Protein AF-A0A4P9Y4U2-F1 (afdb_monomer_lite)

Organism: NCBI:txid1907219

Sequence (88 aa):
SPNLEFGNGILRIRFDQRDSFPTFGHRYHFALEDAIDDCPEYLVHFPTLTSMALEYGLRLLYVQPFPNVYGELKMAPPFRDLLYRMRV

Secondary structure (DSSP, 8-state):
----EEE-SSEEEEES-SS---SS--EEEEEETTTEEEEEEE---HHHHHHHHHHTT--------HHHHHHHHTTSHHHHHHHHHHT-

InterPro domains:
  IPR004971 mRNA (guanine-N(7))-methyltransferase domain [PF03291] (4-87)
  IPR004971 mRNA (guanine-N(7))-methyltransferase domain [PS51562] (1-88)
  IPR029063 S-adenosyl-L-methionine-dependent methyltransferase superfamily [G3DSA:3.40.50.150] (1-88)
  IPR039753 mRNA cap guanine-N7 methyltransferase [PTHR12189] (5-87)

Foldseek 3Di:
DPQQWDDDPFWIKGWPDDPDDDQWDRWIWIDGPPPRHTDIDIDHPVVVVQVVVVVVVDHDPDDDDPVVVCVVQCPDVVSVVVCVVVVD

Structure (mmCIF, N/CA/C/O backbone):
data_AF-A0A4P9Y4U2-F1
#
_entry.id   AF-A0A4P9Y4U2-F1
#
loop_
_atom_site.group_PDB
_atom_site.id
_atom_site.type_symbol
_atom_site.label_atom_id
_atom_site.label_alt_id
_atom_site.label_comp_id
_atom_site.label_asym_id
_atom_site.label_entity_id
_atom_site.label_seq_id
_atom_site.pdbx_PDB_ins_code
_atom_site.Cartn_x
_atom_site.Cartn_y
_atom_site.Cartn_z
_atom_site.occupancy
_atom_site.B_iso_or_equiv
_atom_site.auth_seq_id
_atom_site.auth_comp_id
_atom_site.auth_asym_id
_atom_site.auth_atom_id
_atom_site.pdbx_PDB_model_num
ATOM 1 N N . SER A 1 1 ? -19.737 15.859 11.845 1.00 45.09 1 SER A N 1
ATOM 2 C CA . SER A 1 1 ? -18.904 14.650 11.995 1.00 45.09 1 SER A CA 1
ATOM 3 C C . SER A 1 1 ? -17.488 14.988 11.575 1.00 45.09 1 SER A C 1
ATOM 5 O O . SER A 1 1 ? -17.367 15.740 10.611 1.00 45.09 1 SER A O 1
ATOM 7 N N . PRO A 1 2 ? -16.429 14.548 12.276 1.00 62.34 2 PRO A N 1
ATOM 8 C CA . PRO A 1 2 ? -15.073 14.757 11.779 1.00 62.34 2 PRO A CA 1
ATOM 9 C C . PRO A 1 2 ? -14.964 14.127 10.387 1.00 62.34 2 PRO A C 1
ATOM 11 O O . PRO A 1 2 ? -15.487 13.038 10.162 1.00 62.34 2 PRO A O 1
ATOM 14 N N . ASN A 1 3 ? -14.359 14.845 9.442 1.00 84.44 3 ASN A N 1
ATOM 15 C CA . ASN A 1 3 ? -14.146 14.322 8.102 1.00 84.44 3 ASN A CA 1
ATOM 16 C C . ASN A 1 3 ? -13.088 13.207 8.188 1.00 84.44 3 ASN A C 1
ATOM 18 O O . ASN A 1 3 ? -11.925 13.496 8.470 1.00 84.44 3 ASN A O 1
ATOM 22 N N . LEU A 1 4 ? -13.518 11.948 8.060 1.00 95.06 4 LEU A N 1
ATOM 23 C CA . LEU A 1 4 ? -12.667 10.746 8.085 1.00 95.06 4 LEU A CA 1
ATOM 24 C C . LEU A 1 4 ? -12.251 10.303 6.677 1.00 95.06 4 LEU A C 1
ATOM 26 O O . LEU A 1 4 ? -11.625 9.256 6.515 1.00 95.06 4 LEU A O 1
ATOM 30 N N . GLU A 1 5 ? -12.624 11.084 5.667 1.00 96.31 5 GLU A N 1
ATOM 31 C CA . GLU A 1 5 ? -12.401 10.787 4.263 1.00 96.31 5 GLU A CA 1
ATOM 32 C C . GLU A 1 5 ? -11.475 11.823 3.623 1.00 96.31 5 GLU A C 1
ATOM 34 O O . GLU A 1 5 ? -11.573 13.026 3.886 1.00 96.31 5 GLU A O 1
ATOM 39 N N . PHE A 1 6 ? -10.574 11.348 2.768 1.00 96.88 6 PHE A N 1
ATOM 40 C CA . PHE A 1 6 ? -9.743 12.175 1.903 1.00 96.88 6 PHE A CA 1
ATOM 41 C C . PHE A 1 6 ? -9.515 11.486 0.556 1.00 96.88 6 PHE A C 1
ATOM 43 O O . PHE A 1 6 ? -9.634 10.268 0.428 1.00 96.88 6 PHE A O 1
ATOM 50 N N . GLY A 1 7 ? -9.190 12.271 -0.470 1.00 96.00 7 GLY A N 1
ATOM 51 C CA . GLY A 1 7 ? -9.056 11.753 -1.825 1.00 96.00 7 GLY A CA 1
ATOM 52 C C . GLY A 1 7 ? -9.075 12.834 -2.900 1.00 96.00 7 GLY A C 1
ATOM 53 O O . GLY A 1 7 ? -8.904 14.020 -2.618 1.00 96.00 7 GLY A O 1
ATOM 54 N N . ASN A 1 8 ? -9.285 12.401 -4.138 1.00 95.88 8 ASN A N 1
ATOM 55 C CA . ASN A 1 8 ? -9.496 13.220 -5.328 1.00 95.88 8 ASN A CA 1
ATOM 56 C C . ASN A 1 8 ? -10.558 12.552 -6.233 1.00 95.88 8 ASN A C 1
ATOM 58 O O . ASN A 1 8 ? -11.288 11.676 -5.776 1.00 95.88 8 ASN A O 1
ATOM 62 N N . GLY A 1 9 ? -10.683 12.978 -7.496 1.00 95.69 9 GLY A N 1
ATOM 63 C CA . GLY A 1 9 ? -11.667 12.407 -8.428 1.00 95.69 9 GLY A CA 1
ATOM 64 C C . GLY A 1 9 ? -11.480 10.911 -8.719 1.00 95.69 9 GLY A C 1
ATOM 65 O O . GLY A 1 9 ? -12.460 10.248 -9.021 1.00 95.69 9 GLY A O 1
ATOM 66 N N . ILE A 1 10 ? -10.257 10.395 -8.558 1.00 96.31 10 ILE A N 1
ATOM 67 C CA . ILE A 1 10 ? -9.859 9.030 -8.926 1.00 96.31 10 ILE A CA 1
ATOM 68 C C . ILE A 1 10 ? -9.737 8.133 -7.682 1.00 96.31 10 ILE A C 1
ATOM 70 O O . ILE A 1 10 ? -10.111 6.967 -7.713 1.00 96.31 10 ILE A O 1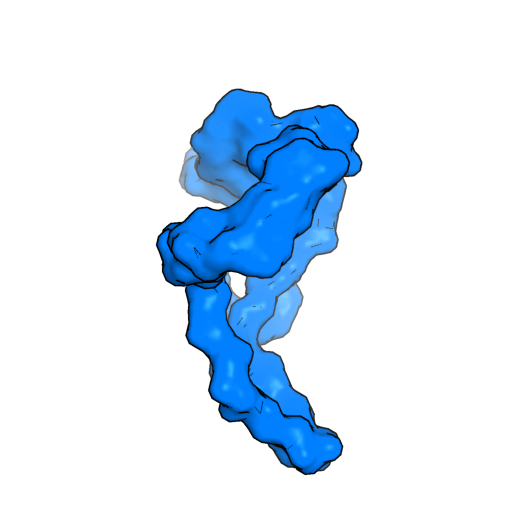
ATOM 74 N N . LEU A 1 11 ? -9.204 8.659 -6.576 1.00 96.81 11 LEU A N 1
ATOM 75 C CA . LEU A 1 11 ? -8.902 7.915 -5.347 1.00 96.81 11 LEU A CA 1
ATOM 76 C C . LEU A 1 11 ? -9.732 8.440 -4.178 1.00 96.81 11 LEU A C 1
ATOM 78 O O . LEU A 1 11 ? -9.743 9.645 -3.932 1.00 96.81 11 LEU A O 1
ATOM 82 N N . ARG A 1 12 ? -10.309 7.547 -3.373 1.00 97.44 12 ARG A N 1
ATOM 83 C CA . ARG A 1 12 ? -10.967 7.901 -2.110 1.00 97.44 12 ARG A CA 1
ATOM 84 C C . ARG A 1 12 ? -10.571 6.932 -1.004 1.00 97.44 12 ARG A C 1
ATOM 86 O O . ARG A 1 12 ? -10.596 5.720 -1.192 1.00 97.44 12 ARG A O 1
ATOM 93 N N . ILE A 1 13 ? -10.209 7.481 0.151 1.00 97.50 13 ILE A N 1
ATOM 94 C CA . ILE A 1 13 ? -9.843 6.727 1.348 1.00 97.50 13 ILE A CA 1
ATOM 95 C C . ILE A 1 13 ? -10.692 7.226 2.509 1.00 97.50 13 ILE A C 1
ATOM 97 O O . ILE A 1 13 ? -10.692 8.422 2.800 1.00 97.50 13 ILE A O 1
ATOM 101 N N . ARG A 1 14 ? -11.376 6.313 3.202 1.00 97.50 14 ARG A N 1
ATOM 102 C CA . ARG A 1 14 ? -12.219 6.629 4.361 1.00 97.50 14 ARG A CA 1
ATOM 103 C C . ARG A 1 14 ? -11.869 5.751 5.554 1.00 97.50 14 ARG A C 1
ATOM 105 O O . ARG A 1 14 ? -12.065 4.542 5.518 1.00 97.50 14 ARG A O 1
ATOM 112 N N . PHE A 1 15 ? -11.389 6.355 6.632 1.00 97.38 15 PHE A N 1
ATOM 113 C CA . PHE A 1 15 ? -11.086 5.641 7.872 1.00 97.38 15 PHE A CA 1
ATOM 114 C C . PHE A 1 15 ? -12.346 5.418 8.713 1.00 97.38 15 PHE A C 1
ATOM 116 O O . PHE A 1 15 ? -13.274 6.227 8.687 1.00 97.38 15 PHE A O 1
ATOM 123 N N . ASP A 1 16 ? -12.359 4.347 9.507 1.00 96.56 16 ASP A N 1
ATOM 124 C CA . ASP A 1 16 ? -13.418 4.135 10.504 1.00 96.56 16 ASP A CA 1
ATOM 125 C C . ASP A 1 16 ? -13.293 5.100 11.693 1.00 96.56 16 ASP A C 1
ATOM 127 O O . ASP A 1 16 ? -14.286 5.456 12.326 1.00 96.56 16 ASP A O 1
ATOM 131 N N . GLN A 1 17 ? -12.065 5.518 12.008 1.00 94.75 17 GLN A N 1
ATOM 132 C CA . GLN A 1 17 ? -11.731 6.386 13.134 1.00 94.75 17 GLN A CA 1
ATOM 133 C C . GLN A 1 17 ? -10.362 7.046 12.913 1.00 94.75 17 GLN A C 1
ATOM 135 O O . GLN A 1 17 ? -9.590 6.602 12.067 1.00 94.75 17 GLN A O 1
ATOM 140 N N . ARG A 1 18 ? -10.052 8.099 13.677 1.00 93.19 18 ARG A N 1
ATOM 141 C CA . ARG A 1 18 ? -8.757 8.810 13.607 1.00 93.19 18 ARG A CA 1
ATOM 142 C C . ARG A 1 18 ? -8.092 9.059 14.966 1.00 93.19 18 ARG A C 1
ATOM 144 O O . ARG A 1 18 ? -7.072 9.739 15.029 1.00 93.19 18 ARG A O 1
ATOM 151 N N . ASP A 1 19 ? -8.707 8.578 16.039 1.00 94.31 19 ASP A N 1
ATOM 152 C CA . ASP A 1 19 ? -8.343 8.912 17.419 1.00 94.31 19 ASP A CA 1
ATOM 153 C C . ASP A 1 19 ? -7.407 7.861 18.044 1.00 94.31 19 ASP A C 1
ATOM 155 O O . ASP A 1 19 ? -6.760 8.121 19.056 1.00 94.31 19 ASP A O 1
ATOM 159 N N . SER A 1 20 ? -7.296 6.677 17.434 1.00 94.25 20 SER A N 1
ATOM 160 C CA . SER A 1 20 ? -6.407 5.595 17.862 1.00 94.25 20 SER A CA 1
ATOM 161 C C . SER A 1 20 ? -5.610 5.026 16.687 1.00 94.25 20 SER A C 1
ATOM 163 O O . SER A 1 20 ? -6.052 5.056 15.541 1.00 94.25 20 SER A O 1
ATOM 165 N N . PHE A 1 21 ? -4.428 4.475 16.962 1.00 94.00 21 PHE A N 1
ATOM 166 C CA . PHE A 1 21 ? -3.555 3.888 15.940 1.00 94.00 21 PHE A CA 1
ATOM 167 C C . PHE A 1 21 ? -3.096 2.494 16.380 1.00 94.00 21 PHE A C 1
ATOM 169 O O . PHE A 1 21 ? -1.930 2.315 16.736 1.00 94.00 21 PHE A O 1
ATOM 176 N N . PRO A 1 22 ? -4.011 1.507 16.434 1.00 96.31 22 PRO A N 1
ATOM 177 C CA . PRO A 1 22 ? -3.645 0.164 16.848 1.00 96.31 22 PRO A CA 1
ATOM 178 C C . PRO A 1 22 ? -2.703 -0.468 15.820 1.00 96.31 22 PRO A C 1
ATOM 180 O O . PRO A 1 22 ? -2.801 -0.213 14.620 1.00 96.31 22 PRO A O 1
ATOM 183 N N . THR A 1 23 ? -1.799 -1.326 16.294 1.00 97.06 23 THR A N 1
ATOM 184 C CA . THR A 1 23 ? -0.829 -2.030 15.439 1.00 97.06 23 THR A CA 1
ATOM 185 C C . THR A 1 23 ? -1.501 -2.943 14.412 1.00 97.06 23 THR A C 1
ATOM 187 O O . THR A 1 23 ? -0.975 -3.135 13.320 1.00 97.06 23 THR A O 1
ATOM 190 N N . PHE A 1 24 ? -2.668 -3.489 14.757 1.00 97.38 24 PHE A N 1
ATOM 191 C CA . PHE A 1 24 ? -3.464 -4.370 13.908 1.00 97.38 24 PHE A CA 1
ATOM 192 C C . PHE A 1 24 ? -4.916 -3.898 13.876 1.00 97.38 24 PHE A C 1
ATOM 194 O O . PHE A 1 24 ? -5.396 -3.273 14.821 1.00 97.38 24 PHE A O 1
ATOM 201 N N . GLY A 1 25 ? -5.633 -4.226 12.801 1.00 97.06 25 GLY A N 1
ATOM 202 C CA . GLY A 1 25 ? -7.074 -3.984 12.710 1.00 97.06 25 GLY A CA 1
ATOM 203 C C . GLY A 1 25 ? -7.476 -2.523 12.491 1.00 97.06 25 GLY A C 1
ATOM 204 O O . GLY A 1 25 ? -8.666 -2.224 12.505 1.00 97.06 25 GLY A O 1
ATOM 205 N N . HIS A 1 26 ? -6.524 -1.613 12.255 1.00 97.38 26 HIS A N 1
ATOM 206 C CA . HIS A 1 26 ? -6.842 -0.236 11.888 1.00 97.38 26 HIS A CA 1
ATOM 207 C C . HIS A 1 26 ? -7.371 -0.188 10.448 1.00 97.38 26 HIS A C 1
ATOM 209 O O . HIS A 1 26 ? -6.594 -0.131 9.494 1.00 97.38 26 HIS A O 1
ATOM 215 N N . ARG A 1 27 ? -8.695 -0.264 10.302 1.00 97.75 27 ARG A N 1
ATOM 216 C CA . ARG A 1 27 ? -9.370 -0.377 9.008 1.00 97.75 27 ARG A CA 1
ATOM 217 C C . ARG A 1 27 ? -9.594 0.981 8.340 1.00 97.75 27 ARG A C 1
ATOM 219 O O . ARG A 1 27 ? -9.961 1.959 8.996 1.00 97.75 27 ARG A O 1
ATOM 226 N N . TYR A 1 28 ? -9.434 0.999 7.024 1.00 97.56 28 TYR A N 1
ATOM 227 C CA . TYR A 1 28 ? -9.927 2.043 6.136 1.00 97.56 28 TYR A CA 1
ATOM 228 C C . TYR A 1 28 ? -10.589 1.408 4.915 1.00 97.56 28 TYR A C 1
ATOM 230 O O . TYR A 1 28 ? -10.376 0.244 4.595 1.00 97.56 28 TYR A O 1
ATOM 238 N N . HIS A 1 29 ? -11.419 2.183 4.247 1.00 97.88 29 HIS A N 1
ATOM 239 C CA . HIS A 1 29 ? -12.075 1.831 3.006 1.00 97.88 29 HIS A CA 1
ATOM 240 C C . HIS A 1 29 ? -11.318 2.482 1.851 1.00 97.88 29 HIS A C 1
ATOM 242 O O . HIS A 1 29 ? -11.105 3.697 1.876 1.00 97.88 29 HIS A O 1
ATOM 248 N N . PHE A 1 30 ? -10.887 1.677 0.883 1.00 98.25 30 PHE A N 1
ATOM 249 C CA . PHE A 1 30 ? -10.173 2.104 -0.314 1.00 98.25 30 PHE A CA 1
ATOM 250 C C . PHE A 1 30 ? -11.082 1.997 -1.536 1.00 98.25 30 PHE A C 1
ATOM 252 O O . PHE A 1 30 ? -11.638 0.931 -1.815 1.00 98.25 30 PHE A O 1
ATOM 259 N N . ALA A 1 31 ? -11.193 3.096 -2.276 1.00 97.69 31 ALA A N 1
ATOM 260 C CA . ALA A 1 31 ? -11.874 3.148 -3.558 1.00 97.69 31 ALA A CA 1
ATOM 261 C C . ALA A 1 31 ? -10.973 3.794 -4.616 1.00 97.69 31 ALA A C 1
ATOM 263 O O . ALA A 1 31 ? -10.329 4.817 -4.363 1.00 97.69 31 ALA A O 1
ATOM 264 N N . LEU A 1 32 ? -10.960 3.202 -5.804 1.00 97.50 32 LEU A N 1
ATOM 265 C CA . LEU A 1 32 ? -10.219 3.635 -6.976 1.00 97.50 32 LEU A CA 1
ATOM 266 C C . LEU A 1 32 ? -11.136 3.542 -8.198 1.00 97.50 32 LEU A C 1
ATOM 268 O O . LEU A 1 32 ? -11.625 2.459 -8.516 1.00 97.50 32 LEU A O 1
ATOM 272 N N . GLU A 1 33 ? -11.350 4.672 -8.867 1.00 96.56 33 GLU A N 1
ATOM 273 C CA . GLU A 1 33 ? -12.194 4.785 -10.059 1.00 96.56 33 GLU A CA 1
ATOM 274 C C . GLU A 1 33 ? -11.866 3.685 -11.086 1.00 96.56 33 GLU A C 1
ATOM 276 O O . GLU A 1 33 ? -10.698 3.380 -11.334 1.00 96.56 33 GLU A O 1
ATOM 281 N N . ASP A 1 34 ? -12.911 3.051 -11.627 1.00 94.81 34 ASP A N 1
ATOM 282 C CA . ASP A 1 34 ? -12.870 1.942 -12.596 1.00 94.81 34 ASP A CA 1
ATOM 283 C C . ASP A 1 34 ? -12.165 0.645 -12.147 1.00 94.81 34 ASP A C 1
ATOM 285 O O . ASP A 1 34 ? -12.044 -0.295 -12.938 1.00 94.81 34 ASP A O 1
ATOM 289 N N . ALA A 1 35 ? -11.720 0.550 -10.890 1.00 95.38 35 ALA A N 1
ATOM 290 C CA . ALA A 1 35 ? -10.990 -0.616 -10.391 1.00 95.38 35 ALA A CA 1
ATOM 291 C C . ALA A 1 35 ? -11.556 -1.196 -9.090 1.00 95.38 35 ALA A C 1
ATOM 293 O O . ALA A 1 35 ? -11.687 -2.416 -8.973 1.00 95.38 35 ALA A O 1
ATOM 294 N N . ILE A 1 36 ? -11.841 -0.354 -8.093 1.00 94.31 36 ILE A N 1
ATOM 295 C CA . ILE A 1 36 ? -12.226 -0.775 -6.741 1.00 94.31 36 ILE A CA 1
ATOM 296 C C . ILE A 1 36 ? -13.289 0.180 -6.194 1.00 94.31 36 ILE A C 1
ATOM 298 O O . ILE A 1 36 ? -13.015 1.360 -6.011 1.00 94.31 36 ILE A O 1
ATOM 302 N N . ASP A 1 37 ? -14.474 -0.330 -5.864 1.00 88.81 37 ASP A N 1
ATOM 303 C CA . ASP A 1 37 ? -15.580 0.529 -5.417 1.00 88.81 37 ASP A CA 1
ATOM 304 C C . ASP A 1 37 ? -15.529 0.880 -3.919 1.00 88.81 37 ASP A C 1
ATOM 306 O O . ASP A 1 37 ? -15.659 2.047 -3.559 1.00 88.81 37 ASP A O 1
ATOM 310 N N . ASP A 1 38 ? -15.372 -0.110 -3.030 1.00 92.31 38 ASP A N 1
ATOM 311 C CA . ASP A 1 38 ? -15.331 0.100 -1.571 1.00 92.31 38 ASP A CA 1
ATOM 312 C C . ASP A 1 38 ? -14.696 -1.105 -0.845 1.00 92.31 38 ASP A C 1
ATOM 314 O O . ASP A 1 38 ? -15.379 -1.934 -0.237 1.00 92.31 38 ASP A O 1
ATOM 318 N N . CYS A 1 39 ? -13.373 -1.258 -0.956 1.00 97.62 39 CYS A N 1
ATOM 319 C CA . CYS A 1 39 ? -12.652 -2.390 -0.368 1.00 97.62 39 CYS A CA 1
ATOM 320 C C . CYS A 1 39 ? -12.186 -2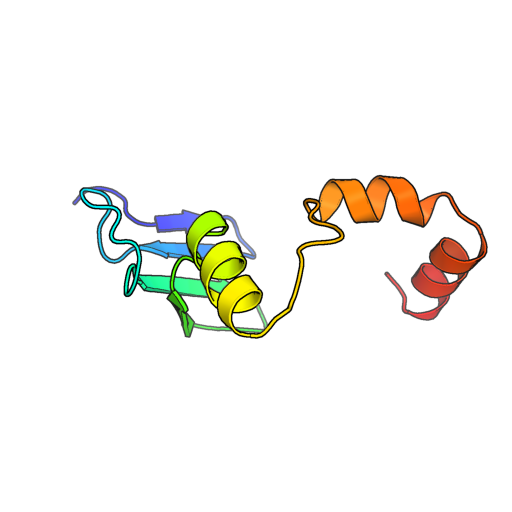.079 1.066 1.00 97.62 39 CYS A C 1
ATOM 322 O O . CYS A 1 39 ? -11.493 -1.079 1.272 1.00 97.62 39 CYS A O 1
ATOM 324 N N . PRO A 1 40 ? -12.504 -2.920 2.071 1.00 97.69 40 PRO A N 1
ATOM 325 C CA . PRO A 1 40 ? -11.931 -2.782 3.402 1.00 97.69 40 PRO A CA 1
ATOM 326 C C . PRO A 1 40 ? -10.461 -3.227 3.407 1.00 97.69 40 PRO A C 1
ATOM 328 O O . PRO A 1 40 ? -10.144 -4.397 3.195 1.00 97.69 40 PRO A O 1
ATOM 331 N N . GLU A 1 41 ? -9.570 -2.299 3.732 1.00 98.31 41 GLU A N 1
ATOM 332 C CA . GLU A 1 41 ? -8.134 -2.511 3.891 1.00 98.31 41 GLU A CA 1
ATOM 333 C C . GLU A 1 41 ? -7.679 -2.168 5.317 1.00 98.31 41 GLU A C 1
ATOM 335 O O . GLU A 1 41 ? -8.409 -1.559 6.102 1.00 98.31 41 GLU A O 1
ATOM 340 N N . TYR A 1 42 ? -6.458 -2.571 5.677 1.00 97.75 42 TYR A N 1
ATOM 341 C CA . TYR A 1 42 ? -5.908 -2.370 7.017 1.00 97.75 42 TYR A CA 1
ATOM 342 C C . TYR A 1 42 ? -4.537 -1.713 6.953 1.00 97.75 42 TYR A C 1
ATOM 344 O O . TYR A 1 42 ? -3.684 -2.103 6.156 1.00 97.75 42 TYR A O 1
ATOM 352 N N . LEU A 1 43 ? -4.305 -0.737 7.831 1.00 97.38 43 LEU A N 1
ATOM 353 C CA . LEU A 1 43 ? -3.027 -0.044 7.903 1.00 97.38 43 LEU A CA 1
ATOM 354 C C . LEU A 1 43 ? -1.908 -1.024 8.277 1.00 97.38 43 LEU A C 1
ATOM 356 O O . LEU A 1 43 ? -1.952 -1.680 9.319 1.00 97.38 43 LEU A O 1
ATOM 360 N N . VAL A 1 44 ? -0.874 -1.086 7.442 1.00 97.44 44 VAL A N 1
ATOM 361 C CA . VAL A 1 44 ? 0.305 -1.916 7.694 1.00 97.44 44 VAL A CA 1
ATOM 362 C C . VAL A 1 44 ? 1.318 -1.120 8.512 1.00 97.44 44 VAL A C 1
ATOM 364 O O . VAL A 1 44 ? 1.968 -0.204 8.008 1.00 97.44 44 VAL A O 1
ATOM 367 N N . HIS A 1 45 ? 1.498 -1.490 9.780 1.00 96.81 45 HIS A N 1
ATOM 368 C CA . HIS A 1 45 ? 2.564 -0.931 10.606 1.00 96.81 45 HIS A CA 1
ATOM 369 C C . HIS A 1 45 ? 3.916 -1.557 10.219 1.00 96.81 45 HIS A C 1
ATOM 371 O O . HIS A 1 45 ? 4.256 -2.666 10.633 1.00 96.81 45 HIS A O 1
ATOM 377 N N . PHE A 1 46 ? 4.694 -0.848 9.398 1.00 95.88 46 PHE A N 1
ATOM 378 C CA . PHE A 1 46 ? 5.908 -1.378 8.763 1.00 95.88 46 PHE A CA 1
ATOM 379 C C . PHE A 1 46 ? 6.973 -1.948 9.730 1.00 95.88 46 PHE A C 1
ATOM 381 O O . PHE A 1 46 ? 7.545 -3.002 9.424 1.00 95.88 46 PHE A O 1
ATOM 388 N N . PRO A 1 47 ? 7.228 -1.347 10.916 1.00 96.50 47 PRO A N 1
ATOM 389 C CA . PRO A 1 47 ? 8.110 -1.952 11.916 1.00 96.50 47 PRO A CA 1
ATOM 390 C C . PRO A 1 47 ? 7.616 -3.321 12.396 1.00 96.50 47 PRO A C 1
ATOM 392 O O . PRO A 1 47 ? 8.410 -4.247 12.543 1.00 96.50 47 PRO A O 1
ATOM 395 N N . THR A 1 48 ? 6.302 -3.477 12.578 1.00 97.69 48 THR A N 1
ATOM 396 C CA . THR A 1 48 ? 5.696 -4.757 12.964 1.00 97.69 48 THR A CA 1
ATOM 397 C C . THR A 1 48 ? 5.820 -5.786 11.850 1.00 97.69 48 THR A C 1
ATOM 399 O O . THR A 1 48 ? 6.256 -6.898 12.127 1.00 97.69 48 THR A O 1
ATOM 402 N N . LEU A 1 49 ? 5.539 -5.412 10.595 1.00 98.06 49 LEU A N 1
ATOM 403 C CA . LEU A 1 49 ? 5.753 -6.292 9.439 1.00 98.06 49 LEU A CA 1
ATOM 404 C C . LEU A 1 49 ? 7.198 -6.817 9.397 1.00 98.06 49 LEU A C 1
ATOM 406 O O . LEU A 1 49 ? 7.423 -8.012 9.225 1.00 98.06 49 LEU A O 1
ATOM 410 N N . THR A 1 50 ? 8.172 -5.927 9.595 1.00 98.12 50 THR A N 1
ATOM 411 C CA . THR A 1 50 ? 9.599 -6.277 9.557 1.00 98.12 50 THR A CA 1
ATOM 412 C C . THR A 1 50 ? 9.996 -7.194 10.716 1.00 98.12 50 THR A C 1
ATOM 414 O O . THR A 1 50 ? 10.710 -8.170 10.500 1.00 98.12 50 THR A O 1
ATOM 417 N N . SER A 1 51 ? 9.513 -6.916 11.933 1.00 98.19 51 SER A N 1
ATOM 418 C CA . SER A 1 51 ? 9.750 -7.769 13.105 1.00 98.19 51 SER A CA 1
ATOM 419 C C . SER A 1 51 ? 9.166 -9.168 12.916 1.00 98.19 51 SER A C 1
ATOM 421 O O . SER A 1 5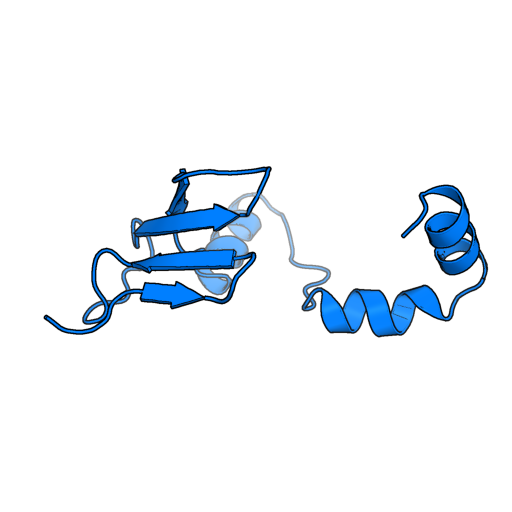1 ? 9.861 -10.151 13.144 1.00 98.19 51 SER A O 1
ATOM 423 N N . MET A 1 52 ? 7.922 -9.266 12.438 1.00 98.44 52 MET A N 1
ATOM 424 C CA . MET A 1 52 ? 7.277 -10.554 12.180 1.00 98.44 52 MET A CA 1
ATOM 425 C C . MET A 1 52 ? 8.019 -11.341 11.100 1.00 98.44 52 MET A C 1
ATOM 427 O O . MET A 1 52 ? 8.262 -12.524 11.273 1.00 98.44 52 MET A O 1
ATOM 431 N N . ALA A 1 53 ? 8.436 -10.700 10.005 1.00 98.44 53 ALA A N 1
ATOM 432 C CA . ALA A 1 53 ? 9.207 -11.364 8.955 1.00 98.44 53 ALA A CA 1
ATOM 433 C C . ALA A 1 53 ? 10.558 -11.906 9.473 1.00 98.44 53 ALA A C 1
ATOM 435 O O . ALA A 1 53 ? 10.987 -12.990 9.068 1.00 98.44 53 ALA A O 1
ATOM 436 N N . LEU A 1 54 ? 11.199 -11.191 10.406 1.00 98.44 54 LEU A N 1
ATOM 437 C CA . LEU A 1 54 ? 12.456 -11.608 11.030 1.00 98.44 54 LEU A CA 1
ATOM 438 C C . LEU A 1 54 ? 12.324 -12.906 11.833 1.00 98.44 54 LEU A C 1
ATOM 440 O O . LEU A 1 54 ? 13.248 -13.719 11.809 1.00 98.44 54 LEU A O 1
ATOM 444 N N . GLU A 1 55 ? 11.181 -13.142 12.478 1.00 98.44 55 GLU A N 1
ATOM 445 C CA . GLU A 1 55 ? 10.900 -14.395 13.198 1.00 98.44 55 GLU A CA 1
ATOM 446 C C . GLU A 1 55 ? 10.928 -15.621 12.269 1.00 98.44 55 GLU A C 1
ATOM 448 O O . GLU A 1 55 ? 11.244 -16.725 12.707 1.00 98.44 55 GLU A O 1
ATOM 453 N N . TYR A 1 56 ? 10.694 -15.418 10.968 1.00 98.38 56 TYR A N 1
ATOM 454 C CA . TYR A 1 56 ? 10.784 -16.447 9.925 1.00 98.38 56 TYR A CA 1
ATOM 455 C C . TYR A 1 56 ? 12.119 -16.420 9.160 1.00 98.38 56 TYR A C 1
ATOM 457 O O . TYR A 1 56 ? 12.244 -17.026 8.097 1.00 98.38 56 TYR A O 1
ATOM 465 N N . GLY A 1 57 ? 13.130 -15.713 9.672 1.00 98.44 57 GLY A N 1
ATOM 466 C CA . GLY A 1 57 ? 14.457 -15.626 9.057 1.00 98.44 57 GLY A CA 1
ATOM 467 C C . GLY A 1 57 ? 14.553 -14.676 7.857 1.00 98.44 57 GLY A C 1
ATOM 468 O O . GLY A 1 57 ? 15.581 -14.663 7.177 1.00 98.44 57 GLY A O 1
ATOM 469 N N . LEU A 1 58 ? 13.525 -13.864 7.592 1.00 98.56 58 LEU A N 1
ATOM 470 C CA . LEU A 1 58 ? 13.541 -12.866 6.521 1.00 98.56 58 LEU A CA 1
ATOM 471 C C . LEU A 1 58 ? 14.146 -11.548 7.017 1.00 98.56 58 LEU A C 1
ATOM 473 O O . LEU A 1 58 ? 13.965 -11.143 8.162 1.00 98.56 58 LEU A O 1
ATOM 477 N N . ARG A 1 59 ? 14.861 -10.837 6.142 1.00 97.62 59 ARG A N 1
ATOM 478 C CA . ARG A 1 59 ? 15.419 -9.512 6.444 1.00 97.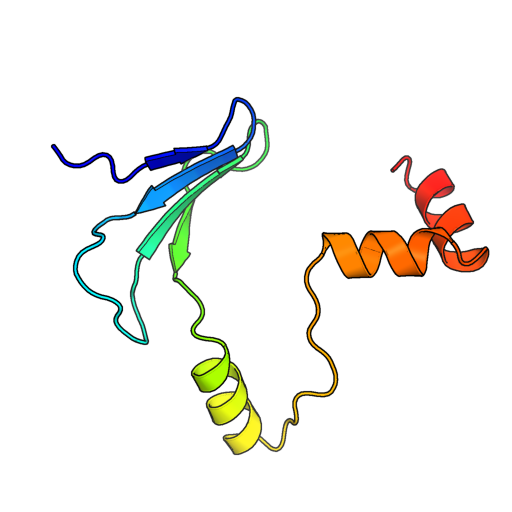62 59 ARG A CA 1
ATOM 479 C C . ARG A 1 59 ? 14.931 -8.503 5.422 1.00 97.62 59 ARG A C 1
ATOM 481 O O . ARG A 1 59 ? 14.886 -8.801 4.231 1.00 97.62 59 ARG A O 1
ATOM 488 N N . LEU A 1 60 ? 14.607 -7.300 5.885 1.00 97.31 60 LEU A N 1
ATOM 489 C CA . LEU A 1 60 ? 14.284 -6.190 4.999 1.00 97.31 60 LEU A CA 1
ATOM 490 C C . LEU A 1 60 ? 15.538 -5.784 4.218 1.00 97.31 60 LEU A C 1
ATOM 492 O O . LEU A 1 60 ? 16.511 -5.322 4.809 1.00 97.31 60 LEU A O 1
ATOM 496 N N . LEU A 1 61 ? 15.507 -5.957 2.897 1.00 97.62 61 LEU A N 1
ATOM 497 C CA . LEU A 1 61 ? 16.601 -5.542 2.014 1.00 97.62 61 LEU A CA 1
ATOM 498 C C . LEU A 1 61 ? 16.384 -4.139 1.447 1.00 97.62 61 LEU A C 1
ATOM 500 O O . LEU A 1 61 ? 17.343 -3.406 1.229 1.00 97.62 61 LEU A O 1
ATOM 504 N N . TYR A 1 62 ? 15.128 -3.778 1.187 1.00 96.81 62 TYR A N 1
ATOM 505 C CA . TYR A 1 62 ? 14.782 -2.550 0.489 1.00 96.81 62 TYR A CA 1
ATOM 506 C C . TYR A 1 62 ? 13.343 -2.128 0.794 1.00 96.81 62 TYR A C 1
ATOM 508 O O . TYR A 1 62 ? 12.434 -2.957 0.788 1.00 96.81 62 TYR A O 1
ATOM 516 N N . VAL A 1 63 ? 13.143 -0.832 1.032 1.00 96.44 63 VAL A N 1
ATOM 517 C CA . VAL A 1 63 ? 11.831 -0.181 1.098 1.00 96.44 63 VAL A CA 1
ATOM 518 C C . VAL A 1 63 ? 11.966 1.226 0.537 1.00 96.44 63 VAL A C 1
ATOM 520 O O . VAL A 1 63 ? 12.869 1.966 0.922 1.00 96.44 63 VAL A O 1
ATOM 523 N N . GLN A 1 64 ? 11.072 1.605 -0.372 1.00 97.06 64 GLN A N 1
ATOM 524 C CA . GLN A 1 64 ? 11.071 2.939 -0.958 1.00 97.06 64 GLN A CA 1
ATOM 525 C C . GLN A 1 64 ? 9.667 3.301 -1.467 1.00 97.06 64 GLN A C 1
ATOM 527 O O . GLN A 1 64 ? 8.969 2.427 -1.986 1.00 97.06 64 GLN A O 1
ATOM 532 N N . PRO A 1 65 ? 9.227 4.568 -1.341 1.00 97.38 65 PRO A N 1
ATOM 533 C CA . PRO A 1 65 ? 7.959 5.017 -1.906 1.00 97.38 65 PRO A CA 1
ATOM 534 C C . PRO A 1 65 ? 7.929 4.913 -3.434 1.00 97.38 65 PRO A C 1
ATOM 536 O O . PRO A 1 65 ? 8.920 5.204 -4.107 1.00 97.38 65 PRO A O 1
ATOM 539 N N . PHE A 1 66 ? 6.757 4.596 -3.986 1.00 96.56 66 PHE A N 1
ATOM 540 C CA . PHE A 1 66 ? 6.565 4.409 -5.428 1.00 96.56 66 PHE A CA 1
ATOM 541 C C . PHE A 1 66 ? 7.057 5.583 -6.304 1.00 96.56 66 PHE A C 1
ATOM 543 O O . PHE A 1 66 ? 7.737 5.315 -7.295 1.00 96.56 66 PHE A O 1
ATOM 550 N N . PRO A 1 67 ? 6.821 6.873 -5.960 1.00 96.69 67 PRO A N 1
ATOM 551 C CA . PRO A 1 67 ? 7.311 7.989 -6.776 1.00 96.69 67 PRO A CA 1
ATOM 552 C C . PRO A 1 67 ? 8.838 8.033 -6.910 1.00 96.69 67 PRO A C 1
ATOM 554 O O . PRO A 1 67 ? 9.348 8.397 -7.970 1.00 96.69 67 PRO A O 1
ATOM 557 N N . ASN A 1 68 ? 9.562 7.635 -5.861 1.00 97.25 68 ASN A N 1
ATOM 558 C CA . ASN A 1 68 ? 11.023 7.621 -5.863 1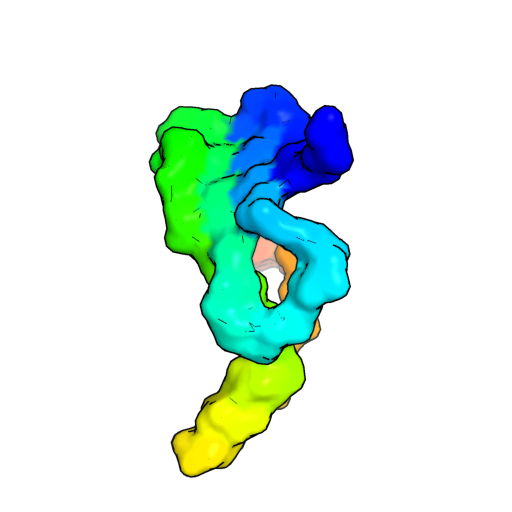.00 97.25 68 ASN A CA 1
ATOM 559 C C . ASN A 1 68 ? 11.536 6.473 -6.739 1.00 97.25 68 ASN A C 1
ATOM 561 O O . ASN A 1 68 ? 12.373 6.703 -7.608 1.00 97.25 68 ASN A O 1
ATOM 565 N N . VAL A 1 69 ? 10.949 5.277 -6.592 1.00 96.62 69 VAL A N 1
ATOM 566 C CA . VAL A 1 69 ? 11.265 4.116 -7.440 1.00 96.62 69 VAL A CA 1
ATOM 567 C C . VAL A 1 69 ? 11.036 4.457 -8.912 1.00 96.62 69 VAL A C 1
ATOM 569 O O . VAL A 1 69 ? 11.910 4.242 -9.748 1.00 96.62 69 VAL A O 1
ATOM 572 N N . TYR A 1 70 ? 9.882 5.043 -9.241 1.00 96.19 70 TYR A N 1
ATOM 573 C CA . TYR A 1 70 ? 9.578 5.462 -10.606 1.00 96.19 70 TYR A CA 1
ATOM 574 C C . TYR A 1 70 ? 10.571 6.514 -11.119 1.00 96.19 70 TYR A C 1
ATOM 576 O O . TYR A 1 70 ? 11.083 6.390 -12.230 1.00 96.19 70 TYR A O 1
ATOM 584 N N . GLY A 1 71 ? 10.864 7.540 -10.313 1.00 95.06 71 GLY A N 1
ATOM 585 C CA . GLY A 1 71 ? 11.790 8.616 -10.662 1.00 95.06 71 GLY A CA 1
ATOM 586 C C . GLY A 1 71 ? 13.207 8.128 -10.965 1.00 95.06 71 GLY A C 1
ATOM 587 O O . GLY A 1 71 ? 13.807 8.589 -11.935 1.00 95.06 71 GLY A O 1
ATOM 588 N N . GLU A 1 72 ? 13.708 7.181 -10.175 1.00 94.62 72 GLU A N 1
ATOM 589 C CA . GLU A 1 72 ? 15.029 6.573 -10.346 1.00 94.62 72 GLU A CA 1
ATOM 590 C C . GLU A 1 72 ? 15.069 5.627 -11.551 1.00 94.62 72 GLU A C 1
ATOM 592 O O . GLU A 1 72 ? 15.937 5.748 -12.418 1.00 94.62 72 GLU A O 1
ATOM 597 N N . LEU A 1 73 ? 14.113 4.697 -11.645 1.00 95.19 73 LEU A N 1
ATOM 598 C CA . LEU A 1 73 ? 14.170 3.619 -12.632 1.00 95.19 73 LEU A CA 1
ATOM 599 C C . LEU A 1 73 ? 13.808 4.076 -14.045 1.00 95.19 73 LEU A C 1
ATOM 601 O O . LEU A 1 73 ? 14.395 3.569 -15.002 1.00 95.19 73 LEU A O 1
ATOM 605 N N . LYS A 1 74 ? 12.915 5.063 -14.213 1.00 94.62 74 LYS A N 1
ATOM 606 C CA . LYS A 1 74 ? 12.526 5.560 -15.549 1.00 94.62 74 LYS A CA 1
ATOM 607 C C . LYS A 1 74 ? 13.691 6.158 -16.346 1.00 94.62 74 LYS A C 1
ATOM 609 O O . LYS A 1 74 ? 13.571 6.354 -17.552 1.00 94.62 74 LYS A O 1
ATOM 614 N N . MET A 1 75 ? 14.800 6.485 -15.681 1.00 92.00 75 MET A N 1
ATOM 615 C CA . MET A 1 75 ? 15.993 7.039 -16.321 1.00 92.00 75 MET A CA 1
ATOM 616 C C . MET A 1 75 ? 16.904 5.952 -16.903 1.00 92.00 75 MET A C 1
ATOM 618 O O . MET A 1 75 ? 17.714 6.249 -17.781 1.00 92.00 75 MET A O 1
ATOM 622 N N . ALA A 1 76 ? 16.778 4.696 -16.460 1.00 96.12 76 ALA A N 1
ATOM 623 C CA . ALA A 1 76 ? 17.592 3.604 -16.977 1.00 96.12 76 ALA A CA 1
ATOM 624 C C . ALA A 1 76 ? 16.965 3.017 -18.260 1.00 96.12 76 ALA A C 1
ATOM 626 O O . ALA A 1 76 ? 15.793 2.625 -18.234 1.00 96.12 76 ALA A O 1
ATOM 627 N N . PRO A 1 77 ? 17.729 2.878 -19.367 1.00 95.38 77 PRO A N 1
ATOM 628 C CA . PRO A 1 77 ? 17.208 2.402 -20.651 1.00 95.38 77 PRO A CA 1
ATOM 629 C C . PRO A 1 77 ? 16.347 1.129 -20.595 1.00 95.38 77 PRO A C 1
ATOM 631 O O . PRO A 1 77 ? 15.238 1.170 -21.125 1.00 95.38 77 PRO A O 1
ATOM 634 N N . PRO A 1 78 ? 16.749 0.027 -19.921 1.00 95.69 78 PRO A N 1
ATOM 635 C CA . PRO A 1 78 ? 15.944 -1.196 -19.942 1.00 95.69 78 PRO A CA 1
ATOM 636 C C . PRO A 1 78 ? 14.560 -1.028 -19.294 1.00 95.69 78 PRO A C 1
ATOM 638 O O . PRO A 1 78 ? 13.590 -1.619 -19.768 1.00 95.69 78 PRO A O 1
ATOM 641 N N . PHE A 1 79 ? 14.447 -0.217 -18.237 1.00 97.00 79 PHE A N 1
ATOM 642 C CA . PHE A 1 79 ? 13.176 0.013 -17.544 1.00 97.00 79 PHE A CA 1
ATOM 643 C C . PHE A 1 79 ? 12.309 1.024 -18.288 1.00 97.00 79 PHE A C 1
ATOM 645 O O . PHE A 1 79 ? 11.112 0.804 -18.449 1.00 97.00 79 PHE A O 1
ATOM 652 N N . ARG A 1 80 ? 12.914 2.089 -18.819 1.00 95.81 80 ARG A N 1
ATOM 653 C CA . ARG A 1 80 ? 12.220 3.066 -19.662 1.00 95.81 80 ARG A CA 1
ATOM 654 C C . ARG A 1 80 ? 11.605 2.413 -20.900 1.00 95.81 80 ARG A C 1
ATOM 656 O O . ARG A 1 80 ? 10.431 2.614 -21.192 1.00 95.81 80 ARG A O 1
ATOM 663 N N . ASP A 1 81 ? 12.381 1.600 -21.610 1.00 96.94 81 ASP A N 1
ATOM 664 C CA . ASP A 1 81 ? 11.923 0.948 -22.837 1.00 96.94 81 ASP A CA 1
ATOM 665 C C . ASP A 1 81 ? 10.839 -0.107 -22.540 1.00 96.94 81 ASP A C 1
ATOM 667 O O . ASP A 1 81 ? 9.987 -0.399 -23.383 1.00 96.94 81 ASP A O 1
ATOM 671 N N . LEU A 1 82 ? 10.833 -0.677 -21.330 1.00 97.00 82 LEU A N 1
ATOM 672 C CA . LEU A 1 82 ? 9.740 -1.519 -20.851 1.00 97.00 82 LEU A CA 1
ATOM 673 C C . LEU A 1 82 ? 8.465 -0.708 -20.569 1.00 97.00 82 LEU A C 1
ATOM 675 O O . LEU A 1 82 ? 7.404 -1.134 -21.020 1.00 97.00 82 LEU A O 1
ATOM 679 N N . LEU A 1 83 ? 8.560 0.453 -19.906 1.00 96.50 83 LEU A N 1
ATOM 680 C CA . LEU A 1 83 ? 7.410 1.342 -19.668 1.00 96.50 83 LEU A CA 1
ATOM 681 C C . LEU A 1 83 ? 6.717 1.716 -20.986 1.00 96.50 83 LEU A C 1
ATOM 683 O O . LEU A 1 83 ? 5.509 1.521 -21.125 1.00 96.50 83 LEU A O 1
ATOM 687 N N . TYR A 1 84 ? 7.491 2.092 -22.013 1.00 94.94 84 TYR A N 1
ATOM 688 C CA . TYR A 1 84 ? 6.940 2.385 -23.340 1.00 94.94 84 TYR A CA 1
ATOM 689 C C . TYR A 1 84 ? 6.212 1.193 -23.972 1.00 94.94 84 TYR A C 1
ATOM 691 O O . TYR A 1 84 ? 5.138 1.363 -24.550 1.00 94.94 84 TYR A O 1
ATOM 699 N N . ARG A 1 85 ? 6.752 -0.027 -23.847 1.00 96.81 85 ARG A N 1
ATOM 700 C CA . ARG A 1 85 ? 6.088 -1.241 -24.357 1.00 96.81 85 ARG A CA 1
ATOM 701 C C . ARG A 1 85 ? 4.800 -1.564 -23.604 1.00 96.81 85 ARG A C 1
ATOM 703 O O . ARG A 1 85 ? 3.850 -2.040 -24.220 1.00 96.81 85 ARG A O 1
ATOM 710 N N . MET A 1 86 ? 4.770 -1.301 -22.299 1.00 96.81 86 MET A N 1
ATOM 711 C CA . MET A 1 86 ? 3.592 -1.477 -21.447 1.00 96.81 86 MET A CA 1
ATOM 712 C C . MET A 1 86 ? 2.561 -0.352 -21.603 1.00 96.81 86 MET A C 1
ATOM 714 O O . MET A 1 86 ? 1.442 -0.508 -21.124 1.00 96.81 86 MET A O 1
ATOM 718 N N . ARG A 1 87 ? 2.908 0.725 -22.326 1.00 93.56 87 ARG A N 1
ATOM 719 C CA . ARG A 1 87 ? 2.080 1.921 -22.548 1.00 93.56 87 ARG A CA 1
ATOM 720 C C . ARG A 1 87 ? 1.807 2.701 -21.256 1.00 93.56 87 ARG A C 1
ATOM 722 O O . ARG A 1 87 ? 0.676 3.124 -21.026 1.00 93.56 87 ARG A O 1
ATOM 729 N N . VAL A 1 88 ? 2.850 2.872 -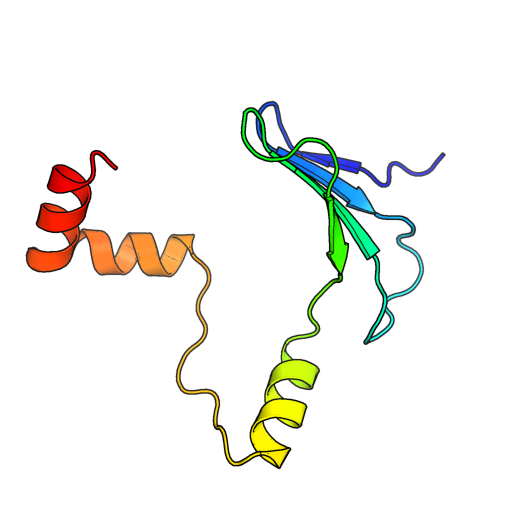20.441 1.00 82.56 88 VAL A N 1
ATOM 730 C CA . VAL A 1 88 ? 2.841 3.625 -19.173 1.00 82.56 88 VAL A CA 1
ATOM 731 C C . VAL A 1 88 ? 3.791 4.813 -19.249 1.00 82.56 88 VAL A C 1
ATOM 733 O O . VAL A 1 88 ? 4.845 4.674 -19.913 1.00 82.56 88 VAL A O 1
#

Radius of gyration: 17.51 Å; chains: 1; bounding box: 36×31×42 Å

pLDDT: mean 95.21, std 6.94, range [45.09, 98.56]